Protein AF-A0A1E1WWN3-F1 (afdb_monomer_lite)

Radius of gyration: 15.07 Å; chains: 1; bounding box: 43×41×36 Å

Sequence (137 aa):
ADYSVTKYQCCCEWVTCFENRLPYHALSAGTLKGQNVYVARAVHEGETLIGWAQPANSCCYVSWNGHGHSHAEYQCLATETPDKMAWVPASEGELPYGAVQGGRASDDEPLYIGRATTDDGVLVGKVHPSHKTLYVA

InterPro domains:
  IPR006616 DM9 repeat [PF11901] (33-136)
  IPR006616 DM9 repeat [SM00696] (11-80)
  IPR006616 DM9 repeat [SM00696] (84-137)

pLDDT: mean 91.7, std 11.69, range [42.69, 98.62]

Structure (mmCIF, N/CA/C/O backbone):
data_AF-A0A1E1WWN3-F1
#
_entry.id   AF-A0A1E1WWN3-F1
#
loop_
_atom_site.group_PDB
_atom_site.id
_atom_site.type_symbol
_atom_site.label_atom_id
_atom_site.label_alt_id
_atom_site.label_comp_id
_atom_site.label_asym_id
_atom_site.label_entity_id
_atom_site.label_seq_id
_atom_site.pdbx_PDB_ins_code
_atom_site.Cartn_x
_atom_site.Cartn_y
_atom_site.Cartn_z
_atom_site.occupancy
_atom_site.B_iso_or_equiv
_atom_site.auth_seq_id
_atom_site.auth_comp_id
_atom_site.auth_asym_id
_atom_site.auth_atom_id
_atom_site.pdbx_PDB_model_num
ATOM 1 N N . ALA A 1 1 ? -28.573 25.638 -17.327 1.00 42.69 1 ALA A N 1
ATOM 2 C CA . ALA A 1 1 ? -27.976 24.409 -16.779 1.00 42.69 1 ALA A CA 1
ATOM 3 C C . ALA A 1 1 ? -26.572 24.773 -16.338 1.00 42.69 1 ALA A C 1
ATOM 5 O O . ALA A 1 1 ? -25.753 25.086 -17.193 1.00 42.69 1 ALA A O 1
ATOM 6 N N . ASP A 1 2 ? -26.353 24.877 -15.028 1.00 43.09 2 ASP A N 1
ATOM 7 C CA . ASP A 1 2 ? -25.032 25.145 -14.461 1.00 43.09 2 ASP A CA 1
ATOM 8 C C . ASP A 1 2 ? -24.157 23.915 -14.690 1.00 43.09 2 ASP A C 1
ATOM 10 O O . ASP A 1 2 ? -24.360 22.869 -14.074 1.00 43.09 2 ASP A O 1
ATOM 14 N N . TYR A 1 3 ? -23.208 24.023 -15.614 1.00 47.69 3 TYR A N 1
ATOM 15 C CA . TYR A 1 3 ? -22.130 23.054 -15.734 1.00 47.69 3 TYR A CA 1
ATOM 16 C C . TYR A 1 3 ? -21.140 23.356 -14.613 1.00 47.69 3 TYR A C 1
ATOM 18 O O . TYR A 1 3 ? -20.189 24.116 -14.794 1.00 47.69 3 TYR A O 1
ATOM 26 N N . SER A 1 4 ? -21.386 22.802 -13.425 1.00 55.69 4 SER A N 1
ATOM 27 C CA . SER A 1 4 ? -20.367 22.760 -12.386 1.00 55.69 4 SER A CA 1
ATOM 28 C C . SER A 1 4 ? -19.196 21.948 -12.934 1.00 55.69 4 SER A C 1
ATOM 30 O O . SER A 1 4 ? -19.267 20.732 -13.104 1.00 55.69 4 SER A O 1
ATOM 32 N N . VAL A 1 5 ? -18.120 22.652 -13.284 1.00 54.25 5 VAL A N 1
ATOM 33 C CA . VAL A 1 5 ? -16.855 22.047 -13.691 1.00 54.25 5 VAL A CA 1
ATOM 34 C C . VAL A 1 5 ? -16.464 21.071 -12.589 1.00 54.25 5 VAL A C 1
ATOM 36 O O . VAL A 1 5 ? -16.177 21.486 -11.464 1.00 54.25 5 VAL A O 1
ATOM 39 N N . THR A 1 6 ? -16.497 19.772 -12.885 1.00 53.16 6 THR A N 1
ATOM 40 C CA . THR A 1 6 ? -16.011 18.750 -11.963 1.00 53.16 6 THR A CA 1
ATOM 41 C C . THR A 1 6 ? -14.518 18.987 -11.803 1.00 53.16 6 THR A C 1
ATOM 43 O O . THR A 1 6 ? -13.714 18.648 -12.669 1.00 53.16 6 THR A O 1
ATOM 46 N N . LYS A 1 7 ? -14.141 19.677 -10.727 1.00 48.59 7 LYS A N 1
ATOM 47 C CA . LYS A 1 7 ? -12.745 19.916 -10.390 1.00 48.59 7 LYS A CA 1
ATOM 48 C C . LYS A 1 7 ? -12.180 18.561 -9.972 1.00 48.59 7 LYS A C 1
ATOM 50 O O . LYS A 1 7 ? -12.449 18.103 -8.865 1.00 48.59 7 LYS A O 1
ATOM 55 N N . TYR A 1 8 ? -11.467 17.894 -10.877 1.00 54.66 8 TYR A N 1
ATOM 56 C CA . TYR A 1 8 ? -10.705 16.695 -10.547 1.00 54.66 8 TYR A CA 1
ATOM 57 C C . TYR A 1 8 ? -9.724 17.072 -9.435 1.00 54.66 8 TYR A C 1
ATOM 59 O O . TYR A 1 8 ? -8.788 17.839 -9.658 1.00 54.66 8 TYR A O 1
ATOM 67 N N . GLN A 1 9 ? -9.994 16.614 -8.215 1.00 58.38 9 GLN A N 1
ATOM 68 C CA . GLN A 1 9 ? -9.114 16.830 -7.079 1.00 58.38 9 GLN A CA 1
ATOM 69 C C . GLN A 1 9 ? -8.250 15.583 -6.927 1.00 58.38 9 GLN A C 1
ATOM 71 O O . GLN A 1 9 ? -8.769 14.472 -6.831 1.00 58.38 9 GLN A O 1
ATOM 76 N N . CYS A 1 10 ? -6.934 15.770 -6.928 1.00 69.12 10 CYS A N 1
ATOM 77 C CA . CYS A 1 10 ? -6.005 14.710 -6.572 1.00 69.12 10 CYS A CA 1
ATOM 78 C C . CYS A 1 10 ? -6.203 14.411 -5.079 1.00 69.12 10 CYS A C 1
ATOM 80 O O . CYS A 1 10 ? -5.796 15.205 -4.235 1.00 69.12 10 CYS A O 1
ATOM 82 N N . CYS A 1 11 ? -6.918 13.333 -4.748 1.00 85.12 11 CYS A N 1
ATOM 83 C CA . CYS A 1 11 ? -7.209 12.985 -3.353 1.00 85.12 11 CYS A CA 1
ATOM 84 C C . CYS A 1 11 ? -5.983 12.417 -2.627 1.00 85.12 11 CYS A C 1
ATOM 86 O O . CYS A 1 11 ? -5.972 12.382 -1.402 1.00 85.12 11 CYS A O 1
ATOM 88 N N . CYS A 1 12 ? -4.974 11.949 -3.359 1.00 92.06 12 CYS A N 1
ATOM 89 C CA . CYS A 1 12 ? -3.744 11.386 -2.817 1.00 92.06 12 CYS A CA 1
ATOM 90 C C . CYS A 1 12 ? -2.630 11.382 -3.856 1.00 92.06 12 CYS A C 1
ATOM 92 O O . CYS A 1 12 ? -2.894 11.321 -5.055 1.00 92.06 12 CYS A O 1
ATOM 94 N N . GLU A 1 13 ? -1.391 11.329 -3.386 1.00 95.31 13 GLU A N 1
ATOM 95 C CA . GLU A 1 13 ? -0.205 11.237 -4.229 1.00 95.31 13 GLU A CA 1
ATOM 96 C C . GLU A 1 13 ? 0.798 10.213 -3.694 1.00 95.31 13 GLU A C 1
ATOM 98 O O . GLU A 1 13 ? 0.819 9.889 -2.506 1.00 95.31 13 GLU A O 1
ATOM 103 N N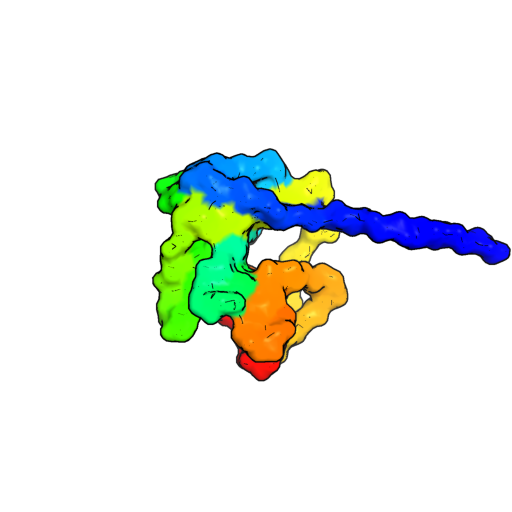 . TRP A 1 14 ? 1.635 9.694 -4.590 1.00 96.75 14 TRP A N 1
ATOM 104 C CA . TRP A 1 14 ? 2.728 8.794 -4.238 1.00 96.75 14 TRP A CA 1
ATOM 105 C C . TRP A 1 14 ? 4.013 9.594 -4.069 1.00 96.75 14 TRP A C 1
ATOM 107 O O . TRP A 1 14 ? 4.541 10.128 -5.043 1.00 96.75 14 TRP A O 1
ATOM 117 N N . VAL A 1 15 ? 4.532 9.639 -2.844 1.00 96.69 15 VAL A N 1
ATOM 118 C CA . VAL A 1 15 ? 5.739 10.401 -2.509 1.00 96.69 15 VAL A CA 1
ATOM 119 C C . VAL A 1 15 ? 6.899 9.447 -2.274 1.00 96.69 15 VAL A C 1
ATOM 121 O O . VAL A 1 15 ? 6.807 8.533 -1.451 1.00 96.69 15 VAL A O 1
ATOM 124 N N . THR A 1 16 ? 8.002 9.664 -2.989 1.00 95.56 16 THR A N 1
ATOM 125 C CA . THR A 1 16 ? 9.242 8.905 -2.795 1.00 95.56 16 THR A CA 1
ATOM 126 C C . THR A 1 16 ? 9.780 9.110 -1.386 1.00 95.56 16 THR A C 1
ATOM 128 O O . THR A 1 16 ? 9.975 10.240 -0.938 1.00 95.56 16 THR A O 1
ATOM 131 N N . CYS A 1 17 ? 10.007 7.999 -0.695 1.00 90.06 17 CYS A N 1
ATOM 132 C CA . CYS A 1 17 ? 10.532 7.959 0.659 1.00 90.06 17 CYS A CA 1
ATOM 133 C C . CYS A 1 17 ? 12.007 7.569 0.632 1.00 90.06 17 CYS A C 1
ATOM 135 O O . CYS A 1 17 ? 12.448 6.807 -0.227 1.00 90.06 17 CYS A O 1
ATOM 137 N N . PHE A 1 18 ? 12.755 8.072 1.609 1.00 80.06 18 PHE A N 1
ATOM 138 C CA . PHE A 1 18 ? 14.146 7.690 1.823 1.00 80.06 18 PHE A CA 1
ATOM 139 C C . PHE A 1 18 ? 14.286 7.181 3.253 1.00 80.06 18 PHE A C 1
ATOM 141 O O . PHE A 1 18 ? 14.045 7.938 4.199 1.00 80.06 18 PHE A O 1
ATOM 148 N N . GLU A 1 19 ? 14.682 5.916 3.392 1.00 80.00 19 GLU A N 1
ATOM 149 C CA . GLU A 1 19 ? 14.885 5.243 4.678 1.00 80.00 19 GLU A CA 1
ATOM 150 C C . GLU A 1 19 ? 13.615 5.274 5.553 1.00 80.00 19 GLU A C 1
ATOM 152 O O . GLU A 1 19 ? 12.573 4.739 5.173 1.00 80.00 19 GLU A O 1
ATOM 157 N N . ASN A 1 20 ? 13.688 5.904 6.727 1.00 81.31 20 ASN A N 1
ATOM 158 C CA . ASN A 1 20 ? 12.602 6.031 7.697 1.00 81.31 20 ASN A CA 1
ATOM 159 C C . ASN A 1 20 ? 11.789 7.330 7.554 1.00 81.31 20 ASN A C 1
ATOM 161 O O . ASN A 1 20 ? 10.896 7.592 8.366 1.00 81.31 20 ASN A O 1
ATOM 165 N N . ARG A 1 21 ? 12.096 8.170 6.558 1.00 84.81 21 ARG A N 1
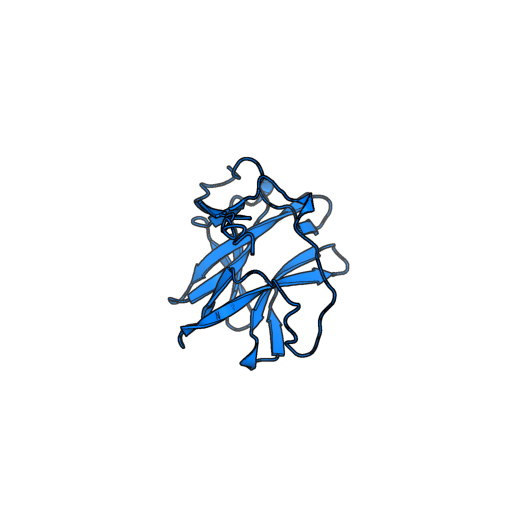ATOM 166 C CA . ARG A 1 21 ? 11.437 9.467 6.379 1.00 84.81 21 ARG A CA 1
ATOM 167 C C . ARG A 1 21 ? 10.168 9.308 5.557 1.00 84.81 21 ARG A C 1
ATOM 169 O O . ARG A 1 21 ? 10.202 9.336 4.328 1.00 84.81 21 ARG A O 1
ATOM 176 N N . LEU A 1 22 ? 9.052 9.172 6.267 1.00 88.81 22 LEU A N 1
ATOM 177 C CA . LEU A 1 22 ? 7.722 9.233 5.673 1.00 88.81 22 LEU A CA 1
ATOM 178 C C . LEU A 1 22 ? 7.331 10.679 5.327 1.00 88.81 22 LEU A C 1
ATOM 180 O O . LEU A 1 22 ? 7.724 11.606 6.044 1.00 88.81 22 LEU A O 1
ATOM 184 N N . PRO A 1 23 ? 6.540 10.887 4.261 1.00 92.56 23 PRO A N 1
ATOM 185 C CA . PRO A 1 23 ? 6.028 12.201 3.906 1.00 92.56 23 PRO A CA 1
ATOM 186 C C . PRO A 1 23 ? 5.056 12.722 4.967 1.00 92.56 23 PRO A C 1
ATOM 188 O O . PRO A 1 23 ? 4.428 11.957 5.709 1.00 92.56 23 PRO A O 1
ATOM 191 N N . TYR A 1 24 ? 4.886 14.045 5.000 1.00 90.69 24 TYR A N 1
ATOM 192 C CA . TYR A 1 24 ? 3.759 14.635 5.713 1.00 90.69 24 TYR A CA 1
ATOM 193 C C . TYR A 1 24 ? 2.454 14.067 5.138 1.00 90.69 24 TYR A C 1
ATOM 195 O O . TYR A 1 24 ? 2.364 13.800 3.942 1.00 90.69 24 TYR A O 1
ATOM 203 N N . HIS A 1 25 ? 1.474 13.818 6.009 1.00 94.00 25 HIS A N 1
ATOM 204 C CA . HIS A 1 25 ? 0.195 13.197 5.643 1.00 94.00 25 HIS A CA 1
ATOM 205 C C . HIS A 1 25 ? 0.267 11.788 5.026 1.00 94.00 25 HIS A C 1
ATOM 207 O O . HIS A 1 25 ? -0.654 11.382 4.314 1.00 94.00 25 HIS A O 1
ATOM 213 N N . ALA A 1 26 ? 1.315 11.010 5.318 1.00 95.62 26 ALA A N 1
ATOM 214 C CA . ALA A 1 26 ? 1.344 9.589 4.972 1.00 95.62 26 ALA A CA 1
ATOM 215 C C . ALA A 1 26 ? 0.089 8.863 5.500 1.00 95.62 26 ALA A C 1
ATOM 217 O O . ALA A 1 26 ? -0.245 8.950 6.688 1.00 95.62 26 ALA A O 1
ATOM 218 N N . LEU A 1 27 ? -0.595 8.125 4.625 1.00 96.12 27 LEU A N 1
ATOM 219 C CA . LEU A 1 27 ? -1.845 7.448 4.951 1.00 96.12 27 LEU A CA 1
ATOM 220 C C . LEU A 1 27 ? -1.576 6.222 5.833 1.00 96.12 27 LEU A C 1
ATOM 222 O O . LEU A 1 27 ? -1.086 5.192 5.360 1.00 96.12 27 LEU A O 1
ATOM 226 N N . SER A 1 28 ? -1.932 6.328 7.115 1.00 95.88 28 SER A N 1
ATOM 227 C CA . SER A 1 28 ? -1.945 5.186 8.030 1.00 95.88 28 SER A CA 1
ATOM 228 C C . SER A 1 28 ? -3.117 4.259 7.703 1.00 95.88 28 SER A C 1
ATOM 230 O O . SER A 1 28 ? -4.275 4.678 7.651 1.00 95.88 28 SER A O 1
ATOM 232 N N . ALA A 1 29 ? -2.815 2.983 7.500 1.00 96.19 29 ALA A N 1
ATOM 233 C CA . ALA A 1 29 ? -3.788 1.931 7.247 1.00 96.19 29 ALA A CA 1
ATOM 234 C C . ALA A 1 29 ? -4.205 1.180 8.519 1.00 96.19 29 ALA A C 1
ATOM 236 O O . ALA A 1 29 ? -5.069 0.308 8.445 1.00 96.19 29 ALA A O 1
ATOM 237 N N . GLY A 1 30 ? -3.622 1.502 9.674 1.00 95.75 30 GLY A N 1
ATOM 238 C CA . GLY A 1 30 ? -3.849 0.809 10.939 1.00 95.75 30 GLY A CA 1
ATOM 239 C C . GLY A 1 30 ? -2.546 0.608 11.700 1.00 95.75 30 GLY A C 1
ATOM 240 O O . GLY A 1 30 ? -1.581 1.348 11.507 1.00 95.75 30 GLY A O 1
ATOM 241 N N . THR A 1 31 ? -2.512 -0.406 12.559 1.00 96.94 31 THR A N 1
ATOM 242 C CA . THR A 1 31 ? -1.320 -0.783 13.322 1.00 96.94 31 THR A CA 1
ATOM 243 C C . THR A 1 31 ? -0.995 -2.258 13.126 1.00 96.94 31 THR A C 1
ATOM 245 O O . THR A 1 31 ? -1.886 -3.073 12.910 1.00 96.94 31 THR A O 1
ATOM 248 N N . LEU A 1 32 ? 0.288 -2.597 13.215 1.00 95.81 32 LEU A N 1
ATOM 249 C CA . LEU A 1 32 ? 0.819 -3.958 13.252 1.00 95.81 32 LEU A CA 1
ATOM 250 C C . LEU A 1 32 ? 1.803 -4.019 14.415 1.00 95.81 32 LEU A C 1
ATOM 252 O O . LEU A 1 32 ? 2.723 -3.199 14.485 1.00 95.81 32 LEU A O 1
ATOM 256 N N . LYS A 1 33 ? 1.585 -4.946 15.353 1.00 94.50 33 LYS A N 1
ATOM 257 C CA . LYS A 1 33 ? 2.392 -5.086 16.580 1.00 94.50 33 LYS A CA 1
ATOM 258 C C . LYS A 1 33 ? 2.533 -3.763 17.352 1.00 94.50 33 LYS A C 1
ATOM 260 O O . LYS A 1 33 ? 3.590 -3.432 17.878 1.00 94.50 33 LYS A O 1
ATOM 265 N N . GLY A 1 34 ? 1.456 -2.975 17.382 1.00 93.81 34 GLY A N 1
ATOM 266 C CA . GLY A 1 34 ? 1.398 -1.683 18.074 1.00 93.81 34 GLY A CA 1
ATOM 267 C C . GLY A 1 34 ? 2.044 -0.501 17.339 1.00 93.81 34 GLY A C 1
ATOM 268 O O . GLY A 1 34 ? 2.008 0.610 17.860 1.00 93.81 34 GLY A O 1
ATOM 269 N N . GLN A 1 35 ? 2.598 -0.693 16.137 1.00 94.81 35 GLN A N 1
ATOM 270 C CA . GLN A 1 35 ? 3.202 0.378 15.337 1.00 94.81 35 GLN A CA 1
ATOM 271 C C . GLN A 1 35 ? 2.358 0.709 14.104 1.00 94.81 35 GLN A C 1
ATOM 273 O O . GLN A 1 35 ? 1.826 -0.192 13.456 1.00 94.81 35 GLN A O 1
ATOM 278 N N . ASN A 1 36 ? 2.252 1.998 13.762 1.00 95.31 36 ASN A N 1
ATOM 279 C CA . ASN A 1 36 ? 1.497 2.454 12.592 1.00 95.31 36 ASN A CA 1
ATOM 280 C C . ASN A 1 36 ? 2.033 1.835 11.305 1.00 95.31 36 ASN A C 1
ATOM 282 O O . ASN A 1 36 ? 3.236 1.868 11.052 1.00 95.31 36 ASN A O 1
ATOM 286 N N . VAL A 1 37 ? 1.115 1.344 10.482 1.00 96.81 37 VAL A N 1
ATOM 287 C CA . VAL A 1 37 ? 1.392 0.799 9.159 1.00 96.81 37 VAL A CA 1
ATOM 288 C C . VAL A 1 37 ? 0.932 1.793 8.112 1.00 96.81 37 VAL A C 1
ATOM 290 O O . VAL A 1 37 ? -0.210 2.244 8.144 1.00 96.81 37 VAL A O 1
ATOM 293 N N . TYR A 1 38 ? 1.809 2.111 7.169 1.00 97.25 38 TYR A N 1
ATOM 294 C CA . TYR A 1 38 ? 1.539 3.079 6.113 1.00 97.25 38 TYR A CA 1
ATOM 295 C C . TYR A 1 38 ? 1.387 2.388 4.768 1.00 97.25 38 TYR A C 1
ATOM 297 O O . TYR A 1 38 ? 2.084 1.414 4.479 1.00 97.25 38 TYR A O 1
ATOM 305 N N . VAL A 1 39 ? 0.482 2.912 3.943 1.00 98.00 39 VAL A N 1
ATOM 306 C CA . VAL A 1 39 ? 0.308 2.447 2.566 1.00 98.00 39 VAL A CA 1
ATOM 307 C C . VAL A 1 39 ? 1.552 2.806 1.763 1.00 98.00 39 VAL A C 1
ATOM 309 O O . VAL A 1 39 ? 1.923 3.979 1.664 1.00 98.00 39 VAL A O 1
ATOM 312 N N . ALA A 1 40 ? 2.189 1.794 1.184 1.00 97.81 40 ALA A N 1
ATOM 313 C CA . ALA A 1 40 ? 3.414 1.956 0.423 1.00 97.81 40 ALA A CA 1
ATOM 314 C C . ALA A 1 40 ? 3.373 1.157 -0.882 1.00 97.81 40 ALA A C 1
ATOM 316 O O . ALA A 1 40 ? 2.513 0.296 -1.080 1.00 97.81 40 ALA A O 1
ATOM 317 N N . ARG A 1 41 ? 4.302 1.458 -1.786 1.00 98.25 41 ARG A N 1
ATOM 318 C CA . ARG A 1 41 ? 4.550 0.669 -2.990 1.00 98.25 41 ARG A CA 1
ATOM 319 C C . ARG A 1 41 ? 6.023 0.672 -3.368 1.00 98.25 41 ARG A C 1
ATOM 321 O O . ARG A 1 41 ? 6.731 1.640 -3.088 1.00 98.25 41 ARG A O 1
ATOM 328 N N . ALA A 1 42 ? 6.448 -0.373 -4.062 1.00 97.69 42 ALA A N 1
ATOM 329 C CA . ALA A 1 42 ? 7.791 -0.500 -4.616 1.00 97.69 42 ALA A CA 1
ATOM 330 C C . ALA A 1 42 ? 7.747 -1.169 -5.995 1.00 97.69 42 ALA A C 1
ATOM 332 O O . ALA A 1 42 ? 6.768 -1.839 -6.338 1.00 97.69 42 ALA A O 1
ATOM 333 N N . VAL A 1 43 ? 8.808 -0.976 -6.781 1.00 97.88 43 VAL A N 1
ATOM 334 C CA . VAL A 1 43 ? 8.994 -1.694 -8.045 1.00 97.88 43 VAL A CA 1
ATOM 335 C C . VAL A 1 43 ? 9.733 -2.998 -7.764 1.00 97.88 43 VAL A C 1
ATOM 337 O O . VAL A 1 43 ? 10.799 -2.987 -7.156 1.00 97.88 43 VAL A O 1
ATOM 340 N N . HIS A 1 44 ? 9.180 -4.123 -8.205 1.00 97.94 44 HIS A N 1
ATOM 341 C CA . HIS A 1 44 ? 9.782 -5.443 -8.039 1.00 97.94 44 HIS A CA 1
ATOM 342 C C . HIS A 1 44 ? 9.506 -6.281 -9.286 1.00 97.94 44 HIS A C 1
ATOM 344 O O . HIS A 1 44 ? 8.355 -6.393 -9.696 1.00 97.94 44 HIS A O 1
ATOM 350 N N . GLU A 1 45 ? 10.556 -6.828 -9.906 1.00 96.81 45 GLU A N 1
ATOM 351 C CA . GLU A 1 45 ? 10.454 -7.624 -11.144 1.00 96.81 45 GLU A CA 1
ATOM 352 C C . GLU A 1 45 ? 9.666 -6.919 -12.272 1.00 96.81 45 GLU A C 1
ATOM 354 O O . GLU A 1 45 ? 8.903 -7.531 -13.012 1.00 96.81 45 GLU A O 1
ATOM 359 N N . GLY A 1 46 ? 9.827 -5.595 -12.393 1.00 95.94 46 GLY A N 1
ATOM 360 C CA . GLY A 1 46 ? 9.129 -4.776 -13.395 1.00 95.94 46 GLY A CA 1
ATOM 361 C C . GLY A 1 46 ? 7.673 -4.432 -13.055 1.00 95.94 46 GLY A C 1
ATOM 362 O O . GLY A 1 46 ? 7.065 -3.629 -13.758 1.00 95.94 46 GLY A O 1
ATOM 363 N N . GLU A 1 47 ? 7.127 -4.963 -11.961 1.00 98.19 47 GLU A N 1
ATOM 364 C CA . GLU A 1 47 ? 5.781 -4.656 -11.473 1.00 98.19 47 GLU A CA 1
ATOM 365 C C . GLU A 1 47 ? 5.819 -3.529 -10.439 1.00 98.19 47 GLU A C 1
ATOM 367 O O . GLU A 1 47 ? 6.767 -3.408 -9.665 1.00 98.19 47 GLU A O 1
ATOM 372 N N . THR A 1 48 ? 4.765 -2.715 -10.376 1.00 98.44 48 THR A N 1
ATOM 373 C CA . THR A 1 48 ? 4.575 -1.763 -9.271 1.00 98.44 48 THR A CA 1
ATOM 374 C C . THR A 1 48 ? 3.623 -2.380 -8.260 1.00 98.44 48 THR A C 1
ATOM 376 O O . THR A 1 48 ? 2.427 -2.497 -8.532 1.00 98.44 48 THR A O 1
ATOM 379 N N . LEU A 1 49 ? 4.140 -2.773 -7.097 1.00 98.56 49 LEU A N 1
ATOM 380 C CA . LEU A 1 49 ? 3.410 -3.568 -6.113 1.00 98.56 49 LEU A CA 1
ATOM 381 C C . LEU A 1 49 ? 3.056 -2.753 -4.877 1.00 98.56 49 LEU A C 1
ATOM 383 O O . LEU A 1 49 ? 3.901 -2.053 -4.325 1.00 98.56 49 LEU A O 1
ATOM 387 N N . ILE A 1 50 ? 1.806 -2.887 -4.433 1.00 98.62 50 ILE A N 1
ATOM 388 C CA . ILE A 1 50 ? 1.310 -2.284 -3.197 1.00 98.62 50 ILE A CA 1
ATOM 389 C C . ILE A 1 50 ? 1.713 -3.162 -2.016 1.00 98.62 50 ILE A C 1
ATOM 391 O O . ILE A 1 50 ? 1.603 -4.389 -2.063 1.00 98.62 50 ILE A O 1
ATOM 395 N N . GLY A 1 51 ? 2.129 -2.509 -0.943 1.00 98.12 51 GLY A N 1
ATOM 396 C CA . GLY A 1 51 ? 2.515 -3.135 0.300 1.00 98.12 51 GLY A CA 1
ATOM 397 C C . GLY A 1 51 ? 2.436 -2.155 1.457 1.00 98.12 51 GLY A C 1
ATOM 398 O O . GLY A 1 51 ? 1.620 -1.226 1.465 1.00 98.12 51 GLY A O 1
ATOM 399 N N . TRP A 1 52 ? 3.297 -2.363 2.441 1.00 97.31 52 TRP A N 1
ATOM 400 C CA . TRP A 1 52 ? 3.253 -1.619 3.688 1.00 97.31 52 TRP A CA 1
ATOM 401 C C . TRP A 1 52 ? 4.634 -1.159 4.148 1.00 97.31 52 TRP A C 1
ATOM 403 O O . TRP A 1 52 ? 5.644 -1.773 3.813 1.00 97.31 52 TRP A O 1
ATOM 413 N N . ALA A 1 53 ? 4.682 -0.070 4.913 1.00 96.25 53 ALA A N 1
ATOM 414 C CA . ALA A 1 53 ? 5.908 0.444 5.519 1.00 96.25 53 ALA A CA 1
ATOM 415 C C . ALA A 1 53 ? 5.687 0.819 6.990 1.00 96.25 53 ALA A C 1
ATOM 417 O O . ALA A 1 53 ? 4.596 1.235 7.390 1.00 96.25 53 ALA A O 1
ATOM 418 N N . GLN A 1 54 ? 6.751 0.700 7.782 1.00 94.75 54 GLN A N 1
ATOM 419 C CA . GLN A 1 54 ? 6.845 1.210 9.149 1.00 94.75 54 GLN A CA 1
ATOM 420 C C . GLN A 1 54 ? 8.149 2.009 9.266 1.00 94.75 54 GLN A C 1
ATOM 422 O O . GLN A 1 54 ? 9.193 1.488 8.864 1.00 94.75 54 GLN A O 1
ATOM 427 N N . PRO A 1 55 ? 8.146 3.221 9.858 1.00 88.12 55 PRO A N 1
ATOM 428 C CA . PRO A 1 55 ? 9.369 4.011 10.034 1.00 88.12 55 PRO A CA 1
ATOM 429 C C . PRO A 1 55 ? 10.497 3.249 10.735 1.00 88.12 55 PRO A C 1
ATOM 431 O O . PRO A 1 55 ? 11.665 3.468 10.439 1.00 88.12 55 PRO A O 1
ATOM 434 N N . ALA A 1 56 ? 10.151 2.332 11.645 1.00 88.75 56 ALA A N 1
ATOM 435 C CA . ALA A 1 56 ? 11.113 1.532 12.398 1.00 88.75 56 ALA A CA 1
ATOM 436 C C . ALA A 1 56 ? 11.937 0.565 11.526 1.00 88.75 56 ALA A C 1
ATOM 438 O O . ALA A 1 56 ? 13.039 0.194 11.923 1.00 88.75 56 ALA A O 1
ATOM 439 N N . ASN A 1 57 ? 11.428 0.179 10.351 1.00 89.56 57 ASN A N 1
ATOM 440 C CA . ASN A 1 57 ? 12.037 -0.853 9.507 1.00 89.56 57 ASN A CA 1
ATOM 441 C C . ASN A 1 57 ? 12.866 -0.260 8.357 1.00 89.56 57 ASN A C 1
ATOM 443 O O . ASN A 1 57 ? 13.566 -1.002 7.672 1.00 89.56 57 ASN A O 1
ATOM 447 N N . SER A 1 58 ? 12.771 1.057 8.121 1.00 90.25 58 SER A N 1
ATOM 448 C CA . SER A 1 58 ? 13.443 1.774 7.022 1.00 90.25 58 SER A CA 1
ATOM 449 C C . SER A 1 58 ? 13.249 1.142 5.631 1.00 90.25 58 SER A C 1
ATOM 451 O O . SER A 1 58 ? 14.102 1.288 4.757 1.00 90.25 58 SER A O 1
ATOM 453 N N . CYS A 1 59 ? 12.144 0.421 5.420 1.00 93.19 59 CYS A N 1
ATOM 454 C CA . CYS A 1 59 ? 11.811 -0.231 4.158 1.00 93.19 59 CYS A CA 1
ATOM 455 C C . CYS A 1 59 ? 10.295 -0.412 3.993 1.00 93.19 59 CYS A C 1
ATOM 457 O O . CYS A 1 59 ? 9.521 -0.337 4.955 1.00 93.19 59 CYS A O 1
ATOM 459 N N . CYS A 1 60 ? 9.887 -0.671 2.752 1.00 95.06 60 CYS A N 1
ATOM 460 C CA . CYS A 1 60 ? 8.567 -1.175 2.398 1.00 95.06 60 CYS A CA 1
ATOM 461 C C . CYS A 1 60 ? 8.626 -2.688 2.163 1.00 95.06 60 CYS A C 1
ATOM 463 O O . CYS A 1 60 ? 9.584 -3.179 1.572 1.00 95.06 60 CYS A O 1
ATOM 465 N N . TYR A 1 61 ? 7.588 -3.413 2.573 1.00 97.00 61 TYR A N 1
ATOM 466 C CA . TYR A 1 61 ? 7.386 -4.824 2.259 1.00 97.00 61 TYR A CA 1
ATOM 467 C C . TYR A 1 61 ? 6.288 -4.979 1.211 1.00 97.00 61 TYR A C 1
ATOM 469 O O . TYR A 1 61 ? 5.174 -4.494 1.415 1.00 97.00 61 TYR A O 1
ATOM 477 N N . VAL A 1 62 ? 6.584 -5.676 0.112 1.00 98.12 62 VAL A N 1
ATOM 478 C CA . VAL A 1 62 ? 5.631 -6.000 -0.964 1.00 98.12 62 VAL A CA 1
ATOM 479 C C . VAL A 1 62 ? 5.547 -7.508 -1.178 1.00 98.12 62 VAL A C 1
ATOM 481 O O . VAL A 1 62 ? 6.527 -8.225 -0.994 1.00 98.12 62 VAL A O 1
ATOM 484 N N . SER A 1 63 ? 4.372 -8.001 -1.566 1.00 97.94 63 SER A N 1
ATOM 485 C CA . SER A 1 63 ? 4.142 -9.429 -1.797 1.00 97.94 63 SER A CA 1
ATOM 486 C C . SER A 1 63 ? 4.390 -9.795 -3.262 1.00 97.94 63 SER A C 1
ATOM 488 O O . SER A 1 63 ? 3.792 -9.218 -4.176 1.00 97.94 63 SER A O 1
ATOM 490 N N . TRP A 1 64 ? 5.243 -10.787 -3.515 1.00 97.94 64 TRP A N 1
ATOM 491 C CA . TRP A 1 64 ? 5.492 -11.310 -4.858 1.00 97.94 64 TRP A CA 1
ATOM 492 C C . TRP A 1 64 ? 5.841 -12.800 -4.824 1.00 97.94 64 TRP A C 1
ATOM 494 O O . TRP A 1 64 ? 6.641 -13.250 -4.004 1.00 97.94 64 TRP A O 1
ATOM 504 N N . ASN A 1 65 ? 5.198 -13.568 -5.710 1.00 95.19 65 ASN A N 1
ATOM 505 C CA . ASN A 1 65 ? 5.373 -15.016 -5.862 1.00 95.19 65 ASN A CA 1
ATOM 506 C C . ASN A 1 65 ? 5.335 -15.803 -4.531 1.00 95.19 65 ASN A C 1
ATOM 508 O O . ASN A 1 65 ? 6.209 -16.617 -4.238 1.00 95.19 65 ASN A O 1
ATOM 512 N N . GLY A 1 66 ? 4.346 -15.501 -3.683 1.00 94.00 66 GLY A N 1
ATOM 513 C CA . GLY A 1 66 ? 4.135 -16.171 -2.392 1.00 94.00 66 GLY A CA 1
ATOM 514 C C . GLY A 1 66 ? 5.067 -15.738 -1.254 1.00 94.00 66 GLY A C 1
ATOM 515 O O . GLY A 1 66 ? 4.975 -16.303 -0.170 1.00 94.00 66 GLY A O 1
ATOM 516 N N . HIS A 1 67 ? 5.936 -14.749 -1.474 1.00 96.12 67 HIS A N 1
ATOM 517 C CA . HIS A 1 67 ? 6.908 -14.280 -0.486 1.00 96.12 67 HIS A CA 1
ATOM 518 C C . HIS A 1 67 ? 6.814 -12.761 -0.285 1.00 96.12 67 HIS A C 1
ATOM 520 O O . HIS A 1 67 ? 6.383 -12.027 -1.180 1.00 96.12 67 HIS A O 1
ATOM 526 N N . GLY A 1 68 ? 7.227 -12.291 0.893 1.00 96.56 68 GLY A N 1
ATOM 527 C CA . GLY A 1 68 ? 7.408 -10.872 1.191 1.00 96.56 68 GLY A CA 1
ATOM 528 C C . GLY A 1 68 ? 8.811 -10.397 0.806 1.00 96.56 68 GLY A C 1
ATOM 529 O O . GLY A 1 68 ? 9.799 -11.060 1.116 1.00 96.56 68 GLY A O 1
ATOM 530 N N . HIS A 1 69 ? 8.901 -9.239 0.153 1.00 97.69 69 HIS A N 1
ATOM 531 C CA . HIS A 1 69 ? 10.153 -8.641 -0.319 1.00 97.69 69 HIS A CA 1
ATOM 532 C C . HIS A 1 69 ? 10.314 -7.233 0.239 1.00 97.69 69 HIS A C 1
ATOM 534 O O . HIS A 1 69 ? 9.408 -6.409 0.110 1.00 97.69 69 HIS A O 1
ATOM 540 N N . SER A 1 70 ? 11.467 -6.951 0.845 1.00 96.75 70 SER A N 1
ATOM 541 C CA . SER A 1 70 ? 11.791 -5.642 1.415 1.00 96.75 70 SER A CA 1
ATOM 542 C C . SER A 1 70 ? 12.476 -4.728 0.397 1.00 96.75 70 SER A C 1
ATOM 544 O O . SER A 1 70 ? 13.433 -5.148 -0.252 1.00 96.75 70 SER A O 1
ATOM 546 N N . HIS A 1 71 ? 12.066 -3.463 0.340 1.00 95.25 71 HIS A N 1
ATOM 547 C CA . HIS A 1 71 ? 12.639 -2.433 -0.529 1.00 95.25 71 HIS A CA 1
ATOM 548 C C . HIS A 1 71 ? 12.987 -1.175 0.262 1.00 95.25 71 HIS A C 1
ATOM 550 O O . HIS A 1 71 ? 12.130 -0.602 0.936 1.00 95.25 71 HIS A O 1
ATOM 556 N N . ALA A 1 72 ? 14.245 -0.740 0.170 1.00 93.19 72 ALA A N 1
ATOM 557 C CA . ALA A 1 72 ? 14.707 0.516 0.768 1.00 93.19 72 ALA A CA 1
ATOM 558 C C . ALA A 1 72 ? 14.271 1.745 -0.049 1.00 93.19 72 ALA A C 1
ATOM 560 O O . ALA A 1 72 ? 14.030 2.810 0.516 1.00 93.19 72 ALA A O 1
ATOM 561 N N . GLU A 1 73 ? 14.129 1.583 -1.368 1.00 93.12 73 GLU A N 1
ATOM 562 C CA . GLU A 1 73 ? 13.545 2.577 -2.266 1.00 93.12 73 GLU A CA 1
ATOM 563 C C . GLU A 1 73 ? 12.062 2.269 -2.463 1.00 93.12 73 GLU A C 1
ATOM 565 O O . GLU A 1 73 ? 11.686 1.232 -3.009 1.00 93.12 73 GLU A O 1
ATOM 570 N N . TYR A 1 74 ? 11.202 3.159 -1.983 1.00 95.88 74 TYR A N 1
ATOM 571 C CA . TYR A 1 74 ? 9.758 2.970 -2.039 1.00 95.88 74 TYR A CA 1
ATOM 572 C C . TYR A 1 74 ? 9.032 4.312 -2.058 1.00 95.88 74 TYR A C 1
ATOM 574 O O . TYR A 1 74 ? 9.623 5.382 -1.884 1.00 95.88 74 TYR A O 1
ATOM 582 N N . GLN A 1 75 ? 7.723 4.259 -2.279 1.00 97.44 75 GLN A N 1
ATOM 583 C CA . GLN A 1 75 ? 6.846 5.418 -2.189 1.00 97.44 75 GLN A CA 1
ATOM 584 C C . GLN A 1 75 ? 5.756 5.160 -1.157 1.00 97.44 75 GLN A C 1
ATOM 586 O O . GLN A 1 75 ? 5.234 4.050 -1.083 1.00 97.44 75 GLN A O 1
ATOM 591 N N . CYS A 1 76 ? 5.375 6.188 -0.406 1.00 97.50 76 CYS A N 1
ATOM 592 C CA . CYS A 1 76 ? 4.198 6.150 0.456 1.00 97.50 76 CYS A CA 1
ATOM 593 C C . CYS A 1 76 ? 3.064 6.960 -0.148 1.00 97.50 76 CYS A C 1
ATOM 595 O O . CYS A 1 76 ? 3.291 7.981 -0.799 1.00 97.50 76 CYS A O 1
ATOM 597 N N . LEU A 1 77 ? 1.840 6.497 0.090 1.00 97.44 77 LEU A N 1
ATOM 598 C CA . LEU A 1 77 ? 0.651 7.245 -0.277 1.00 97.44 77 LEU A CA 1
ATOM 599 C C . LEU A 1 77 ? 0.432 8.358 0.751 1.00 97.44 77 LEU A C 1
ATOM 601 O O . LEU A 1 77 ? 0.338 8.079 1.948 1.00 97.44 77 LEU A O 1
ATOM 605 N N . ALA A 1 78 ? 0.341 9.600 0.291 1.00 96.56 78 ALA A N 1
ATOM 606 C CA . ALA A 1 78 ? 0.043 10.767 1.113 1.00 96.56 78 ALA A CA 1
ATOM 607 C C . ALA A 1 78 ? -1.303 11.382 0.713 1.00 96.56 78 ALA A C 1
ATOM 609 O O . ALA A 1 78 ? -1.695 11.326 -0.455 1.00 96.56 78 ALA A O 1
ATOM 610 N N . THR A 1 79 ? -2.028 11.951 1.679 1.00 95.00 79 THR A N 1
ATOM 611 C CA . THR A 1 79 ? -3.302 12.641 1.425 1.00 95.00 79 THR A CA 1
ATOM 612 C C . THR A 1 79 ? -3.594 13.727 2.450 1.00 95.00 79 THR A C 1
ATOM 614 O O . THR A 1 79 ? -3.657 13.467 3.648 1.00 95.00 79 THR A O 1
ATOM 617 N N . GLU A 1 80 ? -3.876 14.939 1.978 1.00 93.31 80 GLU A N 1
ATOM 618 C CA . GLU A 1 80 ? -4.340 16.031 2.844 1.00 93.31 80 GLU A CA 1
ATOM 619 C C . GLU A 1 80 ? -5.815 15.882 3.260 1.00 93.31 80 GLU A C 1
ATOM 621 O O . GLU A 1 80 ? -6.292 16.605 4.134 1.00 93.31 80 GLU A O 1
ATOM 626 N N . THR A 1 81 ? -6.553 14.954 2.640 1.00 91.62 81 THR A N 1
ATOM 627 C CA . THR A 1 81 ? -7.988 14.728 2.876 1.00 91.62 81 THR A CA 1
ATOM 628 C C . THR A 1 81 ? -8.266 13.273 3.273 1.00 91.62 81 THR A C 1
ATOM 630 O O . THR A 1 81 ? -8.979 12.565 2.550 1.00 91.62 81 THR A O 1
ATOM 633 N N . PRO A 1 82 ? -7.701 12.776 4.393 1.00 89.88 82 PRO A N 1
ATOM 634 C CA . PRO A 1 82 ? -7.916 11.397 4.838 1.00 89.88 82 PRO A CA 1
ATOM 635 C C . PRO A 1 82 ? -9.388 11.111 5.175 1.00 89.88 82 PRO A C 1
ATOM 637 O O . PRO A 1 82 ? -9.826 9.970 5.089 1.00 89.88 82 PRO A O 1
ATOM 6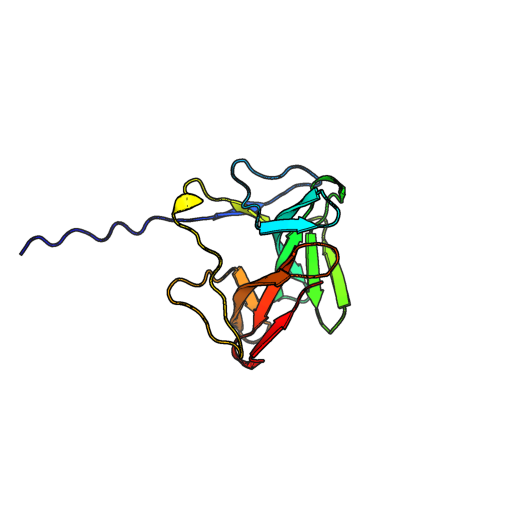40 N N . ASP A 1 83 ? -10.168 12.141 5.506 1.00 89.94 83 ASP A N 1
ATOM 641 C CA . ASP A 1 83 ? -11.613 12.090 5.756 1.00 89.94 83 ASP A CA 1
ATOM 642 C C . ASP A 1 83 ? -12.438 11.737 4.507 1.00 89.94 83 ASP A C 1
ATOM 644 O O . ASP A 1 83 ? -13.556 11.237 4.622 1.00 89.94 83 ASP A O 1
ATOM 648 N N . LYS A 1 84 ? -11.880 11.951 3.309 1.00 90.12 84 LYS A N 1
ATOM 649 C CA . LYS A 1 84 ? -12.490 11.546 2.034 1.00 90.12 84 LYS A CA 1
ATOM 650 C C . LYS A 1 84 ? -12.165 10.105 1.643 1.00 90.12 84 LYS A C 1
ATOM 652 O O . LYS A 1 84 ? -12.590 9.657 0.579 1.00 90.12 84 LYS A O 1
ATOM 657 N N . MET A 1 85 ? -11.400 9.390 2.464 1.00 91.94 85 MET A N 1
ATOM 658 C CA . MET A 1 85 ? -11.029 8.001 2.229 1.00 91.94 85 MET A CA 1
ATOM 659 C C . MET A 1 85 ? -11.705 7.089 3.240 1.00 91.94 85 MET A C 1
ATOM 661 O O . MET A 1 85 ? -11.842 7.413 4.416 1.00 91.94 85 MET A O 1
ATOM 665 N N . ALA A 1 86 ? -12.099 5.909 2.775 1.00 94.75 86 ALA A N 1
ATOM 666 C CA . ALA A 1 86 ? -12.683 4.889 3.624 1.00 94.75 86 ALA A CA 1
ATOM 667 C C . ALA A 1 86 ? -12.172 3.509 3.219 1.00 94.75 86 ALA A C 1
ATOM 669 O O . ALA A 1 86 ? -12.018 3.200 2.038 1.00 94.75 86 ALA A O 1
ATOM 670 N N . TRP A 1 87 ? -11.953 2.664 4.222 1.00 95.94 87 TRP A N 1
ATOM 671 C CA . TRP A 1 87 ? -11.718 1.244 4.015 1.00 95.94 87 TRP A CA 1
ATOM 672 C C . TRP A 1 87 ? -13.065 0.536 3.938 1.00 95.94 87 TRP A C 1
ATOM 674 O O . TRP A 1 87 ? -13.790 0.479 4.931 1.00 95.94 87 TRP A O 1
ATOM 684 N N . VAL A 1 88 ? -13.395 0.012 2.762 1.00 96.69 88 VAL A N 1
ATOM 685 C CA . VAL A 1 88 ? -14.672 -0.658 2.499 1.00 96.69 88 VAL A CA 1
ATOM 686 C C . VAL A 1 88 ? -14.438 -2.172 2.445 1.00 96.69 88 VAL A C 1
ATOM 688 O O . VAL A 1 88 ? -13.523 -2.600 1.739 1.00 96.69 88 VAL A O 1
ATOM 691 N N . PRO A 1 89 ? -15.216 -2.991 3.181 1.00 95.75 89 PRO A N 1
ATOM 692 C CA . PRO A 1 89 ? -15.148 -4.444 3.065 1.00 95.75 89 PRO A CA 1
ATOM 693 C C . PRO A 1 89 ? -15.426 -4.899 1.629 1.00 95.75 89 PRO A C 1
ATOM 695 O O . PRO A 1 89 ? -16.365 -4.416 1.000 1.00 95.75 89 PRO A O 1
ATOM 698 N N . ALA A 1 90 ? -14.623 -5.834 1.132 1.00 94.06 90 ALA A N 1
ATOM 699 C CA . ALA A 1 90 ? -14.778 -6.434 -0.188 1.00 94.06 90 ALA A CA 1
ATOM 700 C C . ALA A 1 90 ? -14.239 -7.873 -0.176 1.00 94.06 90 ALA A C 1
ATOM 702 O O . ALA A 1 90 ? -13.403 -8.221 0.662 1.00 94.06 90 ALA A O 1
ATOM 703 N N . SER A 1 91 ? -14.713 -8.702 -1.102 1.00 92.06 91 SER A N 1
ATOM 704 C CA . SER A 1 91 ? -14.332 -10.113 -1.248 1.00 92.06 91 SER A CA 1
ATOM 705 C C . SER A 1 91 ? -14.377 -10.530 -2.717 1.00 92.06 91 SER A C 1
ATOM 707 O O . SER A 1 91 ? -14.935 -9.808 -3.535 1.00 92.06 91 SER A O 1
ATOM 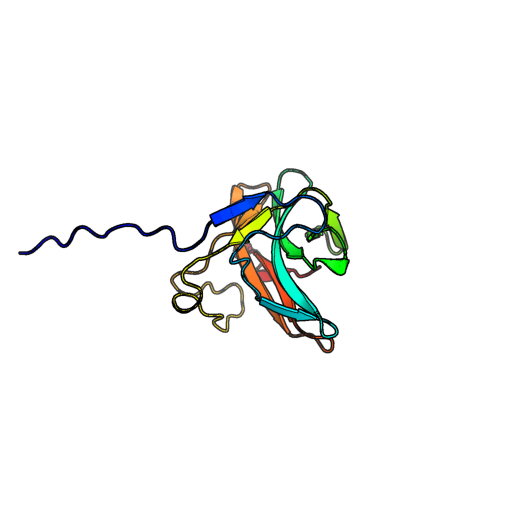709 N N . GLU A 1 92 ? -13.805 -11.688 -3.062 1.00 88.56 92 GLU A N 1
ATOM 710 C CA . GLU A 1 92 ? -13.910 -12.276 -4.413 1.00 88.56 92 GLU A CA 1
ATOM 711 C C . GLU A 1 92 ? -13.422 -11.355 -5.552 1.00 88.56 92 GLU A C 1
ATOM 713 O O . GLU A 1 92 ? -13.892 -11.435 -6.688 1.00 88.56 92 GLU A O 1
ATOM 718 N N . GLY A 1 93 ? -12.462 -10.470 -5.259 1.00 82.81 93 GLY A N 1
ATOM 719 C CA . GLY A 1 93 ? -11.934 -9.501 -6.224 1.00 82.81 93 GLY A CA 1
ATOM 720 C C . GLY A 1 93 ? -12.841 -8.306 -6.504 1.00 82.81 93 GLY A C 1
ATOM 721 O O . GLY A 1 93 ? -12.520 -7.516 -7.390 1.00 82.81 93 GLY A O 1
ATOM 722 N N . GLU A 1 94 ? -13.953 -8.150 -5.780 1.00 90.69 94 GLU A N 1
ATOM 723 C CA . GLU A 1 94 ? -14.811 -6.979 -5.927 1.00 90.69 94 GLU A CA 1
ATOM 724 C C . GLU A 1 94 ? -14.051 -5.692 -5.591 1.00 90.69 94 GLU A C 1
ATOM 726 O O . GLU A 1 94 ? -13.346 -5.593 -4.584 1.00 90.69 94 GLU A O 1
ATOM 731 N N . LEU A 1 95 ? -14.225 -4.685 -6.446 1.00 94.69 95 LEU A N 1
ATOM 732 C CA . LEU A 1 95 ? -13.670 -3.353 -6.253 1.00 94.69 95 LEU A CA 1
ATOM 733 C C . LEU A 1 95 ? -14.810 -2.373 -5.963 1.00 94.69 95 LEU A C 1
ATOM 735 O O . LEU A 1 95 ? -15.621 -2.097 -6.852 1.00 94.69 95 LEU A O 1
ATOM 739 N N . PRO A 1 96 ? -14.878 -1.816 -4.742 1.00 94.25 96 PRO A N 1
ATOM 740 C CA . PRO A 1 96 ? -15.797 -0.733 -4.428 1.00 94.25 96 PRO A CA 1
ATOM 741 C C . PRO A 1 96 ? -15.601 0.466 -5.363 1.00 94.25 96 PRO A C 1
ATOM 743 O O . PRO A 1 96 ? -14.489 0.746 -5.823 1.00 94.25 96 PRO A O 1
ATOM 746 N N . TYR A 1 97 ? -16.671 1.223 -5.617 1.00 92.19 97 TYR A N 1
ATOM 747 C CA . TYR A 1 97 ? -16.564 2.459 -6.390 1.00 92.19 97 TYR A CA 1
ATOM 748 C C . TYR A 1 97 ? -15.570 3.421 -5.725 1.00 92.19 97 TYR A C 1
ATOM 750 O O . TYR A 1 97 ? -15.668 3.699 -4.531 1.00 92.19 97 TYR A O 1
ATOM 758 N N . GLY A 1 98 ? -14.616 3.932 -6.507 1.00 91.75 98 GLY A N 1
ATOM 759 C CA . GLY A 1 98 ? -13.542 4.782 -5.993 1.00 91.75 98 GLY A CA 1
ATOM 760 C C . GLY A 1 98 ? -12.364 4.021 -5.372 1.00 91.75 98 GLY A C 1
ATOM 761 O O . GLY A 1 98 ? -11.524 4.658 -4.739 1.00 91.75 98 GLY A O 1
ATOM 762 N N . ALA A 1 99 ? -12.272 2.695 -5.551 1.00 95.19 99 ALA A N 1
ATOM 763 C CA . ALA A 1 99 ? -11.088 1.927 -5.172 1.00 95.19 99 ALA A CA 1
ATOM 764 C C . ALA A 1 99 ? -9.815 2.550 -5.767 1.00 95.19 99 ALA A C 1
ATOM 766 O O . ALA A 1 99 ? -9.732 2.840 -6.964 1.00 95.19 99 ALA A O 1
ATOM 767 N N . VAL A 1 100 ? -8.810 2.754 -4.917 1.00 95.88 100 VAL A N 1
ATOM 768 C CA . VAL A 1 100 ? -7.577 3.441 -5.301 1.00 95.88 100 VAL A CA 1
ATOM 769 C C . VAL A 1 100 ? -6.639 2.450 -5.985 1.00 95.88 100 VAL A C 1
ATOM 771 O O . VAL A 1 100 ? -6.170 1.491 -5.367 1.00 95.88 100 VAL A O 1
ATOM 774 N N . GLN A 1 101 ? -6.353 2.686 -7.265 1.00 96.88 101 GLN A N 1
ATOM 775 C CA . GLN A 1 101 ? -5.304 1.965 -7.980 1.00 96.88 101 GLN A CA 1
ATOM 776 C C . GLN A 1 101 ? -3.939 2.392 -7.426 1.00 96.88 101 GLN A C 1
ATOM 778 O O . GLN A 1 101 ? -3.625 3.582 -7.371 1.00 96.88 101 GLN A O 1
ATOM 783 N N . GLY A 1 102 ? -3.116 1.427 -7.019 1.00 96.56 102 GLY A N 1
ATOM 784 C CA . GLY A 1 102 ? -1.794 1.697 -6.448 1.00 96.56 102 GLY A CA 1
ATOM 785 C C . GLY A 1 102 ? -0.625 1.203 -7.289 1.00 96.56 102 GLY A C 1
ATOM 786 O O . GLY A 1 102 ? 0.501 1.669 -7.101 1.00 96.56 102 GLY A O 1
ATOM 787 N N . GLY A 1 103 ? -0.889 0.306 -8.235 1.00 97.31 103 GLY A N 1
ATOM 788 C CA . GLY A 1 103 ? 0.152 -0.408 -8.948 1.00 97.31 103 GLY A CA 1
ATOM 789 C C . GLY A 1 103 ? -0.310 -1.010 -10.264 1.00 97.31 103 GLY A C 1
ATOM 790 O O . GLY A 1 103 ? -1.399 -0.708 -10.769 1.00 97.31 103 GLY A O 1
ATOM 791 N N . ARG A 1 104 ? 0.562 -1.844 -10.817 1.00 98.25 104 ARG A N 1
ATOM 792 C CA . ARG A 1 104 ? 0.391 -2.483 -12.117 1.00 98.25 104 ARG A CA 1
ATOM 793 C C . ARG A 1 104 ? 1.216 -3.767 -12.171 1.00 98.25 104 ARG A C 1
ATOM 795 O O . ARG A 1 104 ? 2.384 -3.738 -11.778 1.00 98.25 104 ARG A O 1
ATOM 802 N N . ALA A 1 105 ? 0.588 -4.853 -12.607 1.00 97.19 105 ALA A N 1
ATOM 803 C CA . ALA A 1 105 ? 1.223 -6.146 -12.831 1.00 97.19 105 ALA A CA 1
ATOM 804 C C . ALA A 1 105 ? 2.003 -6.165 -14.160 1.00 97.19 105 ALA A C 1
ATOM 806 O O . ALA A 1 105 ? 1.961 -5.210 -14.939 1.00 97.19 105 ALA A O 1
ATOM 807 N N . SER A 1 106 ? 2.743 -7.245 -14.409 1.00 95.19 106 SER A N 1
ATOM 808 C CA . SER A 1 106 ? 3.611 -7.394 -15.588 1.00 95.19 106 SER A CA 1
ATOM 809 C C . SER A 1 106 ? 2.850 -7.470 -16.917 1.00 95.19 106 SER A C 1
ATOM 811 O O . SER A 1 106 ? 3.405 -7.137 -17.962 1.00 95.19 106 SER A O 1
ATOM 813 N N . ASP A 1 107 ? 1.576 -7.853 -16.883 1.00 95.19 107 ASP A N 1
ATOM 814 C CA . ASP A 1 107 ? 0.650 -7.897 -18.019 1.00 95.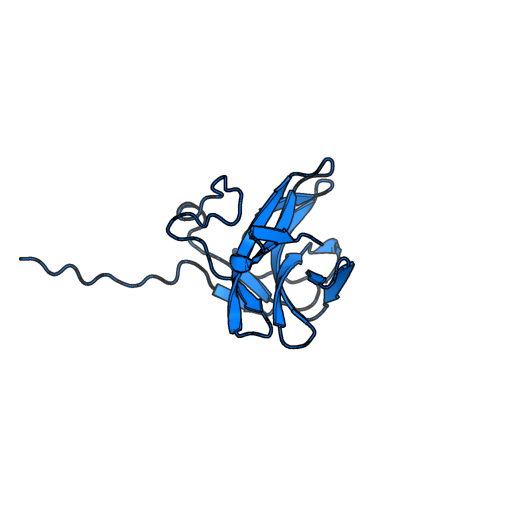19 107 ASP A CA 1
ATOM 815 C C . ASP A 1 107 ? -0.148 -6.593 -18.216 1.00 95.19 107 ASP A C 1
ATOM 817 O O . ASP A 1 107 ? -1.112 -6.559 -18.980 1.00 95.19 107 ASP A O 1
ATOM 821 N N . ASP A 1 108 ? 0.273 -5.511 -17.554 1.00 95.94 108 ASP A N 1
ATOM 822 C CA . ASP A 1 108 ? -0.385 -4.202 -17.540 1.00 95.94 108 ASP A CA 1
ATOM 823 C C . ASP A 1 108 ? -1.687 -4.141 -16.713 1.00 95.94 108 ASP A C 1
ATOM 825 O O . ASP A 1 108 ? -2.306 -3.071 -16.631 1.00 95.94 108 ASP A O 1
ATOM 829 N N . GLU A 1 109 ? -2.087 -5.230 -16.035 1.00 97.00 109 GLU A N 1
ATOM 830 C CA . GLU A 1 109 ? -3.298 -5.246 -15.209 1.00 97.00 109 GLU A CA 1
ATOM 831 C C . GLU A 1 109 ? -3.173 -4.266 -14.022 1.00 97.00 109 GLU A C 1
ATOM 833 O O . GLU A 1 109 ? -2.167 -4.267 -13.298 1.00 97.00 109 GLU A O 1
ATOM 838 N N . PRO A 1 110 ? -4.175 -3.396 -13.783 1.00 97.69 110 PRO A N 1
ATOM 839 C CA . PRO A 1 110 ? -4.167 -2.490 -12.642 1.00 97.69 110 PRO A CA 1
ATOM 840 C C . PRO A 1 110 ? -4.297 -3.248 -11.315 1.00 97.69 110 PRO A C 1
ATOM 842 O O . PRO A 1 110 ? -5.192 -4.068 -11.123 1.00 97.69 110 PRO A O 1
ATOM 845 N N . LEU A 1 111 ? -3.442 -2.890 -10.357 1.00 98.06 111 LEU A N 1
ATOM 846 C CA . LEU A 1 111 ? -3.480 -3.409 -8.992 1.00 98.06 111 LEU A CA 1
ATOM 847 C C . LEU A 1 111 ? -4.021 -2.349 -8.034 1.00 98.06 111 LEU A C 1
ATOM 849 O O . LEU A 1 111 ? -3.652 -1.170 -8.111 1.00 98.06 111 LEU A O 1
ATOM 853 N N . TYR A 1 112 ? -4.859 -2.777 -7.094 1.00 98.12 112 TYR A N 1
ATOM 854 C CA . TYR A 1 112 ? -5.570 -1.883 -6.179 1.00 98.12 112 TYR A CA 1
ATOM 855 C C . TYR A 1 112 ? -5.091 -2.043 -4.741 1.00 98.12 112 TYR A C 1
ATOM 857 O O . TYR A 1 112 ? -4.557 -3.081 -4.350 1.00 98.12 112 TYR A O 1
ATOM 865 N N . ILE A 1 113 ? -5.269 -0.989 -3.952 1.00 98.19 113 ILE A N 1
ATOM 866 C CA . ILE A 1 113 ? -4.876 -0.971 -2.546 1.00 98.19 113 ILE A CA 1
ATOM 867 C C . ILE A 1 113 ? -5.927 -1.722 -1.731 1.00 98.19 113 ILE A C 1
ATOM 869 O O . ILE A 1 113 ? -7.098 -1.347 -1.718 1.00 98.19 113 ILE A O 1
ATOM 873 N N . GLY A 1 114 ? -5.496 -2.756 -1.016 1.00 97.75 114 GLY A N 1
ATOM 874 C CA . GLY A 1 114 ? -6.316 -3.455 -0.035 1.00 97.75 114 GLY A CA 1
ATOM 875 C C . GLY A 1 114 ? -5.566 -3.653 1.272 1.00 97.75 114 GLY A C 1
ATOM 876 O O . GLY A 1 114 ? -4.350 -3.470 1.348 1.00 97.75 114 GLY A O 1
ATOM 877 N N . ARG A 1 115 ? -6.297 -4.041 2.314 1.00 97.56 115 ARG A N 1
ATOM 878 C CA . ARG A 1 115 ? -5.713 -4.420 3.601 1.00 97.56 115 ARG A CA 1
ATOM 879 C C . ARG A 1 115 ? -6.417 -5.639 4.174 1.00 97.56 115 ARG A C 1
ATOM 881 O O . ARG A 1 115 ? -7.619 -5.800 3.974 1.00 97.56 115 ARG A O 1
ATOM 888 N N . ALA A 1 116 ? -5.674 -6.451 4.910 1.00 96.00 116 ALA A N 1
ATOM 889 C CA . ALA A 1 116 ? -6.190 -7.587 5.658 1.00 96.00 116 ALA A CA 1
ATOM 890 C C . ALA A 1 116 ? -5.951 -7.378 7.153 1.00 96.00 116 ALA A C 1
ATOM 892 O O . ALA A 1 116 ? -4.929 -6.815 7.556 1.00 96.00 116 ALA A O 1
ATOM 893 N N . THR A 1 117 ? -6.892 -7.848 7.966 1.00 95.88 117 THR A N 1
ATOM 894 C CA . THR A 1 117 ? -6.709 -7.970 9.412 1.00 95.88 117 THR A CA 1
ATOM 895 C C . THR A 1 117 ? -6.075 -9.323 9.717 1.00 95.88 117 THR A C 1
ATOM 897 O O . THR A 1 117 ? -6.517 -10.347 9.201 1.00 95.88 117 THR A O 1
ATOM 900 N N . THR A 1 118 ? -5.044 -9.312 10.549 1.00 93.25 118 THR A N 1
ATOM 901 C CA . THR A 1 118 ? -4.342 -10.480 11.082 1.00 93.25 118 THR A CA 1
ATOM 902 C C . THR A 1 118 ? -4.401 -10.448 12.609 1.00 93.25 118 THR A C 1
ATOM 904 O O . THR A 1 118 ? -4.798 -9.439 13.198 1.00 93.25 118 THR A O 1
ATOM 907 N N . ASP A 1 119 ? -3.960 -11.522 13.262 1.00 94.06 119 ASP A N 1
ATOM 908 C CA . ASP A 1 119 ? -3.874 -11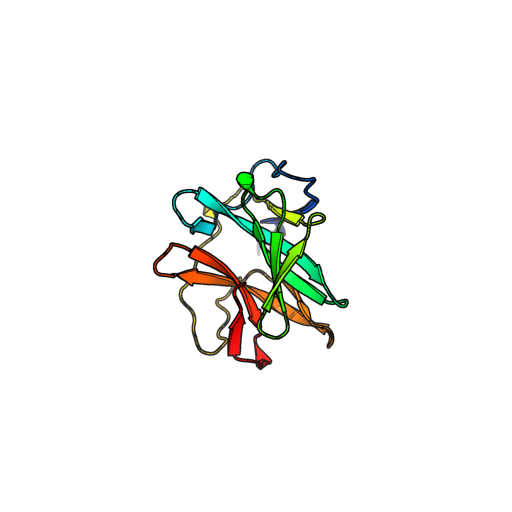.576 14.729 1.00 94.06 119 ASP A CA 1
ATOM 909 C C . ASP A 1 119 ? -2.952 -10.482 15.304 1.00 94.06 119 ASP A C 1
ATOM 911 O O . ASP A 1 119 ? -3.181 -9.974 16.400 1.00 94.06 119 ASP A O 1
ATOM 915 N N . ASP A 1 120 ? -1.937 -10.075 14.534 1.00 93.62 120 ASP A N 1
ATOM 916 C CA . ASP A 1 120 ? -0.947 -9.064 14.919 1.00 93.62 120 ASP A CA 1
ATOM 917 C C . ASP A 1 120 ? -1.352 -7.625 14.541 1.00 93.62 120 ASP A C 1
ATOM 919 O O . ASP A 1 120 ? -0.651 -6.672 14.908 1.00 93.62 120 ASP A O 1
ATOM 923 N N . GLY A 1 121 ? -2.446 -7.438 13.793 1.00 96.12 121 GLY A N 1
ATOM 924 C CA . GLY A 1 121 ? -2.932 -6.123 13.378 1.00 96.12 121 GLY A CA 1
ATOM 925 C C . GLY A 1 121 ? -3.377 -6.059 11.919 1.00 96.12 121 GLY A C 1
ATOM 926 O O . GLY A 1 121 ? -4.238 -6.816 11.485 1.00 96.12 121 GLY A O 1
ATOM 927 N N . VAL A 1 122 ? -2.860 -5.091 11.165 1.00 96.88 122 VAL A N 1
ATOM 928 C CA . VAL A 1 122 ? -3.278 -4.821 9.784 1.00 96.88 122 VAL A CA 1
ATOM 929 C C . VAL A 1 122 ? -2.083 -4.835 8.846 1.00 96.88 122 VAL A C 1
ATOM 931 O O . VAL A 1 122 ? -1.089 -4.153 9.088 1.00 96.88 122 VAL A O 1
ATOM 934 N N . LEU A 1 123 ? -2.225 -5.547 7.729 1.00 96.50 123 LEU A N 1
ATOM 935 C CA . LEU A 1 123 ? -1.267 -5.543 6.627 1.00 96.50 123 LEU A CA 1
ATOM 936 C C . LEU A 1 123 ? -1.909 -4.965 5.370 1.00 96.50 123 LEU A C 1
ATOM 938 O O . LEU A 1 123 ? -3.038 -5.312 5.024 1.00 96.50 123 LEU A O 1
ATOM 942 N N . VAL A 1 124 ? -1.176 -4.092 4.681 1.00 98.31 124 VAL A N 1
ATOM 943 C CA . VAL A 1 124 ? -1.571 -3.528 3.383 1.00 98.31 124 VAL A CA 1
ATOM 944 C C . VAL A 1 124 ? -0.941 -4.357 2.272 1.00 98.31 124 VAL A C 1
ATOM 946 O O . VAL A 1 124 ? 0.185 -4.836 2.407 1.00 98.31 124 VAL A O 1
ATOM 949 N N . GLY A 1 125 ? -1.664 -4.527 1.171 1.00 98.00 125 GLY A N 1
ATOM 950 C CA . GLY A 1 125 ? -1.209 -5.319 0.041 1.00 98.00 125 GLY A CA 1
ATOM 951 C C . GLY A 1 125 ? -1.919 -4.974 -1.259 1.00 98.00 125 GLY A C 1
ATOM 952 O O . GLY A 1 125 ? -2.686 -4.009 -1.346 1.00 98.00 125 GLY A O 1
ATOM 953 N N . LYS A 1 126 ? -1.654 -5.793 -2.278 1.00 97.56 126 LYS A N 1
ATOM 954 C CA . LYS A 1 126 ? -2.232 -5.648 -3.616 1.00 97.56 126 LYS A CA 1
ATOM 955 C C . LYS A 1 126 ? -3.484 -6.509 -3.763 1.00 97.56 126 LYS A C 1
ATOM 957 O O . LYS A 1 126 ? -3.437 -7.720 -3.551 1.00 97.56 126 LYS A O 1
ATOM 962 N N . VAL A 1 127 ? -4.588 -5.895 -4.164 1.00 97.88 127 VAL A N 1
ATOM 963 C CA . VAL A 1 127 ? -5.743 -6.604 -4.717 1.00 97.88 127 VAL A CA 1
ATOM 964 C C . VAL A 1 127 ? -5.482 -6.799 -6.202 1.00 97.88 127 VAL A C 1
ATOM 966 O O . VAL A 1 127 ? -5.227 -5.826 -6.916 1.00 97.88 127 VAL A O 1
ATOM 969 N N . HIS A 1 128 ? -5.537 -8.051 -6.643 1.00 97.25 128 HIS A N 1
ATOM 970 C CA . HIS A 1 128 ? -5.372 -8.444 -8.037 1.00 97.25 128 HIS A CA 1
ATOM 971 C C . HIS A 1 128 ? -6.733 -8.905 -8.577 1.00 97.25 128 HIS A C 1
ATOM 973 O O . HIS A 1 128 ? -7.179 -10.001 -8.217 1.00 97.25 128 HIS A O 1
ATOM 979 N N . PRO A 1 129 ? -7.430 -8.072 -9.374 1.00 95.69 129 PRO A N 1
ATOM 980 C CA . PRO A 1 129 ? -8.815 -8.326 -9.773 1.00 95.69 129 PRO A CA 1
ATOM 981 C C . PRO A 1 129 ? -9.021 -9.662 -10.494 1.00 95.69 129 PRO A C 1
ATOM 983 O O . PRO A 1 129 ? -9.909 -10.424 -10.112 1.00 95.69 129 PRO A O 1
ATOM 986 N N . SER A 1 130 ? -8.177 -9.996 -11.474 1.00 95.69 130 SER A N 1
ATOM 987 C CA . SER A 1 130 ? -8.271 -11.263 -12.215 1.00 95.69 130 SER A CA 1
ATOM 988 C C . SER A 1 130 ? -8.033 -12.498 -11.339 1.00 95.69 130 SER A C 1
ATOM 990 O O . SER A 1 130 ? -8.703 -13.516 -11.513 1.00 95.69 130 SER A O 1
ATOM 992 N N . HIS A 1 131 ? -7.143 -12.399 -10.346 1.00 96.00 131 HIS A N 1
ATOM 993 C CA . HIS A 1 131 ? -6.895 -13.465 -9.369 1.00 96.00 131 HIS A CA 1
ATOM 994 C C . HIS A 1 131 ? -7.937 -13.495 -8.247 1.00 96.00 131 HIS A C 1
ATOM 996 O O . HIS A 1 131 ? -7.920 -14.410 -7.423 1.00 96.00 131 HIS A O 1
ATOM 1002 N N . LYS A 1 132 ? -8.798 -12.475 -8.160 1.00 97.00 132 LYS A N 1
ATOM 1003 C CA . LYS A 1 132 ? -9.803 -12.304 -7.105 1.00 97.00 132 LYS A CA 1
ATOM 1004 C C . LYS A 1 132 ? -9.236 -12.369 -5.686 1.00 97.00 132 LYS A C 1
ATOM 1006 O O . LYS A 1 132 ? -9.901 -12.817 -4.757 1.00 97.00 132 LYS A O 1
ATOM 1011 N N . THR A 1 133 ? -7.992 -11.926 -5.520 1.00 96.50 133 THR A N 1
ATOM 1012 C CA . THR A 1 133 ? -7.207 -12.178 -4.306 1.00 96.50 133 THR A CA 1
ATOM 1013 C C . THR A 1 133 ? -6.492 -10.913 -3.838 1.00 96.50 133 THR A C 1
ATOM 1015 O O . THR A 1 133 ? -5.958 -10.149 -4.645 1.00 96.50 133 THR A O 1
ATOM 1018 N N . LEU A 1 134 ? -6.460 -10.708 -2.518 1.00 97.12 134 LEU A N 1
ATOM 1019 C CA . LEU A 1 134 ? -5.572 -9.761 -1.844 1.00 97.12 134 LEU A CA 1
ATOM 1020 C C . LEU A 1 134 ? -4.294 -10.491 -1.413 1.00 97.12 134 LEU A C 1
ATOM 1022 O O . LEU A 1 134 ? -4.366 -11.471 -0.675 1.00 97.12 134 LEU A O 1
ATOM 1026 N N . TYR A 1 135 ? -3.132 -9.982 -1.815 1.00 96.94 135 TYR A N 1
ATOM 1027 C CA . TYR A 1 135 ? -1.832 -10.495 -1.387 1.00 96.94 135 TYR A CA 1
ATOM 1028 C C . TYR A 1 135 ? -1.153 -9.512 -0.435 1.00 96.94 135 TYR A C 1
ATOM 1030 O O . TYR A 1 135 ? -0.798 -8.401 -0.836 1.00 96.94 135 TYR A O 1
ATOM 1038 N N . VAL A 1 136 ? -0.909 -9.945 0.799 1.00 96.62 136 VAL A N 1
ATOM 1039 C CA . VAL A 1 136 ? -0.129 -9.216 1.812 1.00 96.62 136 VAL A CA 1
ATOM 1040 C C . VAL A 1 136 ? 1.230 -9.892 2.020 1.00 96.62 136 VAL A C 1
ATOM 1042 O O . VAL A 1 136 ? 1.355 -11.091 1.776 1.00 96.62 136 VAL A O 1
ATOM 1045 N N . ALA A 1 137 ? 2.244 -9.099 2.373 1.00 91.06 137 ALA A N 1
ATOM 1046 C CA . ALA A 1 137 ? 3.621 -9.548 2.605 1.00 91.06 137 ALA A CA 1
ATOM 1047 C C . ALA A 1 137 ? 3.846 -9.979 4.054 1.00 91.06 137 ALA A C 1
ATOM 1049 O O . ALA A 1 137 ? 3.243 -9.321 4.935 1.00 91.06 137 ALA A O 1
#

Organism: NCBI:txid187763

Secondary structure (DSSP, 8-state):
------------EEEEEETTBPPTTB-EEEEETTEEEEEEEEEETTEEEEEEEEGGGTEEEEEETTEEEEESEEEEEE-S-GGG-------TT---TT--EEEE-TTS-EEEEEEEEETTEEEEEEEETTTTEEEE-

Foldseek 3Di:
DDPPPPPPDPQKDWAKDAFLDADPQFDFPKDFQRFTKGWKWDQDPNKIWIWIDTSVGCWTWADDPNDIDTDNIIITIGGPCCVPDDQDDDFQLDAPPPFAFRIADPVRQTWTWHWDQDPRGIIITTRRNVVRDTDYD